Protein AF-A0AAV7QVW7-F1 (afdb_monomer_lite)

Organism: Pleurodeles waltl (NCBI:txid8319)

InterPro domains:
  IPR037662 Cilia- and flagella-associated protein 68/107 [PTHR31180] (2-137)
  IPR054709 Cilia- and flagella-associated protein 107 [PF22595] (1-112)

Radius of gyration: 45.92 Å; chains: 1; bounding box: 79×33×126 Å

Structure (mmCIF, N/CA/C/O backbone):
data_AF-A0AAV7QVW7-F1
#
_entry.id   AF-A0AAV7QVW7-F1
#
loop_
_atom_site.group_PDB
_atom_site.id
_atom_site.type_symbol
_atom_site.label_atom_id
_atom_site.label_alt_id
_atom_site.label_comp_id
_atom_site.label_asym_id
_atom_site.label_entity_id
_atom_site.label_seq_id
_atom_site.pdbx_PDB_ins_code
_atom_site.Cartn_x
_atom_site.Cartn_y
_atom_site.Cartn_z
_atom_site.occupancy
_atom_site.B_iso_or_equiv
_atom_site.auth_seq_id
_atom_site.auth_comp_id
_atom_site.auth_asym_id
_atom_site.auth_atom_id
_atom_site.pdbx_PDB_model_num
ATOM 1 N N . MET A 1 1 ? 23.436 -16.484 27.224 1.00 58.66 1 MET A N 1
ATOM 2 C CA . MET A 1 1 ? 22.083 -16.297 27.783 1.00 58.66 1 MET A CA 1
ATOM 3 C C . MET A 1 1 ? 21.293 -15.506 26.757 1.00 58.66 1 MET A C 1
ATOM 5 O O . MET A 1 1 ? 21.523 -14.310 26.638 1.00 58.66 1 MET A O 1
ATOM 9 N N . GLU A 1 2 ? 20.471 -16.164 25.943 1.00 80.69 2 GLU A N 1
ATOM 10 C CA . GLU A 1 2 ? 19.502 -15.445 25.105 1.00 80.69 2 GLU A CA 1
ATOM 11 C C . GLU A 1 2 ? 18.422 -14.844 26.016 1.00 80.69 2 GLU A C 1
ATOM 13 O O . GLU A 1 2 ? 17.919 -15.519 26.913 1.00 80.69 2 GLU A O 1
ATOM 18 N N . GLY A 1 3 ? 18.143 -13.548 25.854 1.00 86.19 3 GLY A N 1
ATOM 19 C CA . GLY A 1 3 ? 17.154 -12.821 26.654 1.00 86.19 3 GLY A CA 1
ATOM 20 C C . GLY A 1 3 ? 15.731 -12.971 26.114 1.00 86.19 3 GLY A C 1
ATOM 21 O O . GLY A 1 3 ? 15.531 -13.349 24.960 1.00 86.19 3 GLY A O 1
ATOM 22 N N . LEU A 1 4 ? 14.736 -12.632 26.942 1.00 85.75 4 LEU A N 1
ATOM 23 C CA . LEU A 1 4 ? 13.328 -12.663 26.545 1.00 85.75 4 LEU A CA 1
ATOM 24 C C . LEU A 1 4 ? 13.085 -11.709 25.355 1.00 85.75 4 LEU A C 1
ATOM 26 O O . LEU A 1 4 ? 13.450 -10.529 25.427 1.00 85.75 4 LEU A O 1
ATOM 30 N N . PRO A 1 5 ? 12.470 -12.177 24.258 1.00 84.31 5 PRO A N 1
ATOM 31 C CA . PRO A 1 5 ? 12.291 -11.353 23.077 1.00 84.31 5 PRO A CA 1
ATOM 32 C C . PRO A 1 5 ? 11.249 -10.252 23.320 1.00 84.31 5 PRO A C 1
ATOM 34 O O . PRO A 1 5 ? 10.139 -10.503 23.783 1.00 84.31 5 PRO A O 1
ATOM 37 N N . ARG A 1 6 ? 11.606 -9.016 22.944 1.00 83.12 6 ARG A N 1
ATOM 38 C CA . ARG A 1 6 ? 10.822 -7.790 23.201 1.00 83.12 6 ARG A CA 1
ATOM 39 C C . ARG A 1 6 ? 9.376 -7.834 22.713 1.00 83.12 6 ARG A C 1
ATOM 41 O O . ARG A 1 6 ? 8.537 -7.170 23.307 1.00 83.12 6 ARG A O 1
ATOM 48 N N . HIS A 1 7 ? 9.083 -8.579 21.647 1.00 79.12 7 HIS A N 1
ATOM 49 C CA . HIS A 1 7 ? 7.719 -8.647 21.128 1.00 79.12 7 HIS A CA 1
ATOM 50 C C . HIS A 1 7 ? 6.769 -9.260 22.166 1.00 79.12 7 HIS A C 1
ATOM 52 O O . HIS A 1 7 ? 5.712 -8.696 22.388 1.00 79.12 7 HIS A O 1
ATOM 58 N N . LEU A 1 8 ? 7.198 -10.282 22.917 1.00 80.62 8 LEU A N 1
ATOM 59 C CA . LEU A 1 8 ? 6.383 -10.901 23.972 1.00 80.62 8 LEU A CA 1
ATOM 60 C C . LEU A 1 8 ? 6.062 -9.960 25.143 1.00 80.62 8 LEU A C 1
ATOM 62 O O . LEU A 1 8 ? 5.131 -10.224 25.891 1.00 80.62 8 LEU A O 1
ATOM 66 N N . LEU A 1 9 ? 6.836 -8.884 25.318 1.00 82.56 9 LEU A N 1
ATOM 67 C CA . LEU A 1 9 ? 6.626 -7.896 26.380 1.00 82.56 9 LEU A CA 1
ATOM 68 C C . LEU A 1 9 ? 5.665 -6.773 25.980 1.00 82.56 9 LEU A C 1
ATOM 70 O O . LEU A 1 9 ? 5.136 -6.096 26.853 1.00 82.56 9 LEU A O 1
ATOM 74 N N . LEU A 1 10 ? 5.508 -6.524 24.679 1.00 79.44 10 LEU A N 1
ATOM 75 C CA . LEU A 1 10 ? 4.837 -5.331 24.152 1.00 79.44 10 LEU A CA 1
ATOM 76 C C . LEU A 1 10 ? 3.608 -5.661 23.298 1.00 79.44 10 LEU A C 1
ATOM 78 O O . LEU A 1 10 ? 2.927 -4.745 22.843 1.00 79.44 10 LEU A O 1
ATOM 82 N N . THR A 1 11 ? 3.346 -6.939 23.018 1.00 72.62 11 THR A N 1
ATOM 83 C CA . THR A 1 11 ? 2.210 -7.357 22.195 1.00 72.62 11 THR A CA 1
ATOM 84 C C . THR A 1 11 ? 1.114 -7.980 23.044 1.00 72.62 11 THR A C 1
ATOM 86 O O . THR A 1 11 ? 1.290 -9.075 23.576 1.00 72.62 11 THR A O 1
ATOM 89 N N . ASP A 1 12 ? -0.048 -7.334 23.069 1.00 67.81 12 ASP A N 1
ATOM 90 C CA . ASP A 1 12 ? -1.266 -7.913 23.623 1.00 67.81 12 ASP A CA 1
ATOM 91 C C . ASP A 1 12 ? -1.969 -8.778 22.553 1.00 67.81 12 ASP A C 1
ATOM 93 O O . ASP A 1 12 ? -2.437 -8.292 21.511 1.00 67.81 12 ASP A O 1
ATOM 97 N N . GLY A 1 13 ? -2.035 -10.092 22.795 1.00 65.56 13 GLY A N 1
ATOM 98 C CA . GLY A 1 13 ? -2.774 -11.065 21.977 1.00 65.56 13 GLY A CA 1
ATOM 99 C C . GLY A 1 13 ? -1.975 -11.762 20.864 1.00 65.56 13 GLY A C 1
ATOM 100 O O . GLY A 1 13 ? -0.753 -11.680 20.791 1.00 65.56 13 GLY A O 1
ATOM 101 N N . GLU A 1 14 ? -2.685 -12.501 20.001 1.00 64.19 14 GLU A N 1
ATOM 102 C CA . GLU A 1 14 ? -2.079 -13.349 18.963 1.00 64.19 14 GLU A CA 1
ATOM 103 C C . GLU A 1 14 ? -1.175 -12.559 18.002 1.00 64.19 14 GLU A C 1
ATOM 105 O O . GLU A 1 14 ? -1.583 -11.522 17.468 1.00 64.19 14 GLU A O 1
ATOM 110 N N . LEU A 1 15 ? -0.001 -13.130 17.692 1.00 59.53 15 LEU A N 1
ATOM 111 C CA . LEU A 1 15 ? 0.982 -12.676 16.689 1.00 59.53 15 LEU A CA 1
ATOM 112 C C . LEU A 1 15 ? 0.458 -12.784 15.238 1.00 59.53 15 LEU A C 1
ATOM 114 O O . LEU A 1 15 ? 1.215 -12.841 14.271 1.00 59.53 15 LEU A O 1
ATOM 118 N N . ASN A 1 16 ? -0.854 -12.891 15.060 1.00 57.03 16 ASN A N 1
ATOM 119 C CA . ASN A 1 16 ? -1.462 -13.158 13.772 1.00 57.03 16 ASN A CA 1
ATOM 120 C C . ASN A 1 16 ? -1.571 -11.854 12.990 1.00 57.03 16 ASN A C 1
ATOM 122 O O . ASN A 1 16 ? -2.561 -11.144 13.139 1.00 57.03 16 ASN A O 1
ATOM 126 N N . SER A 1 17 ? -0.499 -11.553 12.240 1.00 61.94 17 SER A N 1
ATOM 127 C CA . SER A 1 17 ? -0.364 -11.000 10.868 1.00 61.94 17 SER A CA 1
ATOM 128 C C . SER A 1 17 ? -1.484 -10.141 10.252 1.00 61.94 17 SER A C 1
ATOM 130 O O . SER A 1 17 ? -1.584 -10.038 9.028 1.00 61.94 17 SER A O 1
ATOM 132 N N . LYS A 1 18 ? -2.371 -9.575 11.056 1.00 72.81 18 LYS A N 1
ATOM 133 C CA . LYS A 1 18 ? -3.508 -8.773 10.630 1.00 72.81 18 LYS A CA 1
ATOM 134 C C . LYS A 1 18 ? -3.116 -7.318 10.768 1.00 72.81 18 LYS A C 1
ATOM 136 O O . LYS A 1 18 ? -2.491 -6.921 11.751 1.00 72.81 18 LYS A O 1
ATOM 141 N N . ASN A 1 19 ? -3.476 -6.537 9.764 1.00 78.19 19 ASN A N 1
ATOM 142 C CA 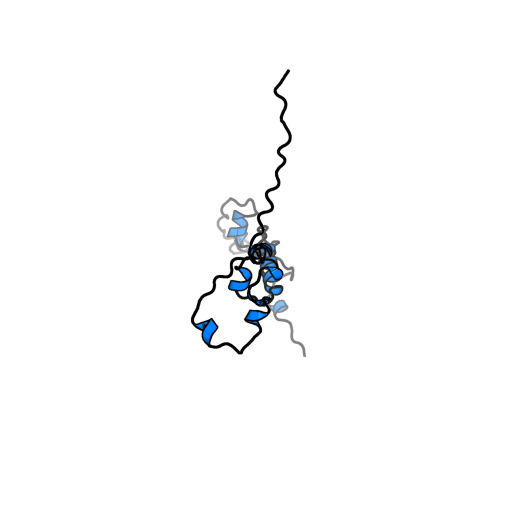. ASN A 1 19 ? -3.186 -5.117 9.774 1.00 78.19 19 ASN A CA 1
ATOM 143 C C . ASN A 1 19 ? -4.196 -4.417 10.683 1.00 78.19 19 ASN A C 1
ATOM 145 O O . ASN A 1 19 ? -5.359 -4.824 10.765 1.00 78.19 19 ASN A O 1
ATOM 149 N N . LEU A 1 20 ? -3.733 -3.373 11.365 1.00 81.56 20 LEU A N 1
ATOM 150 C CA . LEU A 1 20 ? -4.617 -2.463 12.076 1.00 81.56 20 LEU A CA 1
ATOM 151 C C . LEU A 1 20 ? -5.384 -1.639 11.043 1.00 81.56 20 LEU A C 1
ATOM 153 O O . LEU A 1 20 ? -4.783 -1.080 10.125 1.00 81.56 20 LEU A O 1
ATOM 157 N N . VAL A 1 21 ? -6.701 -1.590 11.192 1.00 80.62 21 VAL A N 1
ATOM 158 C CA . VAL A 1 21 ? -7.587 -0.807 10.328 1.00 80.62 21 VAL A CA 1
ATOM 159 C C . VAL A 1 21 ? -7.817 0.549 10.972 1.00 80.62 21 VAL A C 1
ATOM 161 O O . VAL A 1 21 ? -8.100 0.638 12.167 1.00 80.62 21 VAL A O 1
ATOM 164 N N . SER A 1 22 ? -7.680 1.615 10.186 1.00 81.94 22 SER A N 1
ATOM 165 C CA . SER A 1 22 ? -8.028 2.954 10.651 1.00 81.94 22 SER A CA 1
ATOM 166 C C . SER A 1 22 ? -9.551 3.102 10.753 1.00 81.94 22 SER A C 1
ATOM 168 O O . SER A 1 22 ? -10.292 2.487 9.990 1.00 81.94 22 SER A O 1
ATOM 170 N N . GLN A 1 23 ? -10.048 3.957 11.652 1.00 79.81 23 GLN A N 1
ATOM 171 C CA . GLN A 1 23 ? -11.494 4.233 11.734 1.00 79.81 23 GLN A CA 1
ATOM 172 C C . GLN A 1 23 ? -12.060 4.787 10.417 1.00 79.81 23 GLN A C 1
ATOM 174 O O . GLN A 1 23 ? -13.215 4.537 10.081 1.00 79.81 23 GLN A O 1
ATOM 179 N N . TYR A 1 24 ? -11.234 5.510 9.656 1.00 81.81 24 TYR A N 1
ATOM 180 C CA . TYR A 1 24 ? -11.583 5.971 8.318 1.00 81.81 24 TYR A CA 1
ATOM 181 C C . TYR A 1 24 ? -11.840 4.784 7.380 1.00 81.81 24 TYR A C 1
ATOM 183 O O . TYR A 1 24 ? -12.910 4.679 6.787 1.00 81.81 24 TYR A O 1
ATOM 191 N N . ASP A 1 25 ? -10.890 3.854 7.294 1.00 81.25 25 ASP A N 1
ATOM 192 C CA . ASP A 1 25 ? -11.019 2.671 6.443 1.00 81.25 25 ASP A CA 1
ATOM 193 C C . ASP A 1 25 ? -12.209 1.789 6.858 1.00 81.25 25 ASP A C 1
ATOM 195 O O . ASP A 1 25 ? -12.924 1.286 5.993 1.00 81.25 25 ASP A O 1
ATOM 199 N N . ASP A 1 26 ? -12.464 1.645 8.164 1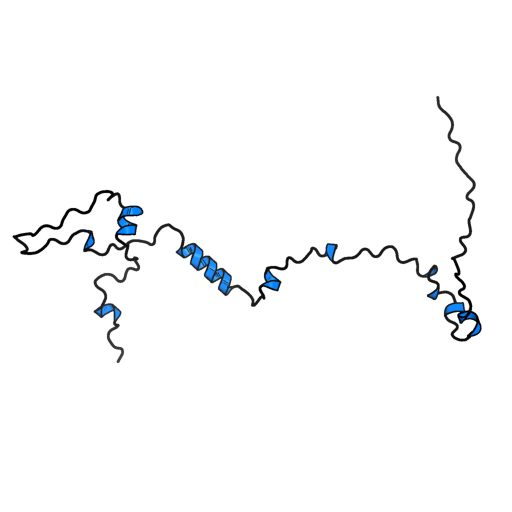.00 80.06 26 ASP A N 1
ATOM 200 C CA . ASP A 1 26 ? -13.621 0.914 8.704 1.00 80.06 26 ASP A CA 1
ATOM 201 C C . ASP A 1 26 ? -14.951 1.497 8.192 1.00 80.06 26 ASP A C 1
ATOM 203 O O . ASP A 1 26 ? -15.804 0.763 7.685 1.00 80.06 26 ASP A O 1
ATOM 207 N N . HIS A 1 27 ? -15.094 2.825 8.269 1.00 79.31 27 HIS A N 1
ATOM 208 C CA . HIS A 1 27 ? -16.313 3.544 7.894 1.00 79.31 27 HIS A CA 1
ATOM 209 C C . HIS A 1 27 ? -16.551 3.583 6.379 1.00 79.31 27 HIS A C 1
ATOM 211 O O . HIS A 1 27 ? -17.690 3.475 5.928 1.00 79.31 27 HIS A O 1
ATOM 217 N N . PHE A 1 28 ? -15.489 3.744 5.583 1.00 77.62 28 PHE A N 1
ATOM 218 C CA . PHE A 1 28 ? -15.622 3.957 4.140 1.00 77.62 28 PHE A CA 1
ATOM 219 C C . PHE A 1 28 ? -15.535 2.679 3.301 1.00 77.62 28 PHE A C 1
ATOM 221 O O . PHE A 1 28 ? -16.079 2.655 2.198 1.00 77.62 28 PHE A O 1
ATOM 228 N N . LEU A 1 29 ? -14.838 1.632 3.759 1.00 75.31 29 LEU A N 1
ATOM 229 C CA . LEU A 1 29 ? -14.455 0.531 2.869 1.00 75.31 29 LEU A CA 1
ATOM 230 C C . LEU A 1 29 ? -15.268 -0.751 3.024 1.00 75.31 29 LEU A C 1
ATOM 232 O O . LEU A 1 29 ? -15.341 -1.510 2.054 1.00 75.31 29 LEU A O 1
ATOM 236 N N . ARG A 1 30 ? -15.752 -1.093 4.228 1.00 67.38 30 ARG A N 1
ATOM 237 C CA . ARG A 1 30 ? -16.077 -2.508 4.517 1.00 67.38 30 ARG A CA 1
ATOM 238 C C . ARG A 1 30 ? -17.265 -2.767 5.417 1.00 67.38 30 ARG A C 1
ATOM 240 O O . ARG A 1 30 ? -17.938 -3.776 5.216 1.00 67.38 30 ARG A O 1
ATOM 247 N N . HIS A 1 31 ? -17.545 -1.895 6.373 1.00 63.47 31 HIS A N 1
ATOM 248 C CA . HIS A 1 31 ? -18.559 -2.180 7.379 1.00 63.47 31 HIS A CA 1
ATOM 249 C C . HIS A 1 31 ? -19.679 -1.181 7.223 1.00 63.47 31 HIS A C 1
ATOM 251 O O . HIS A 1 31 ? -19.433 0.018 7.215 1.00 63.47 31 HIS A O 1
ATOM 257 N N . GLY A 1 32 ? -20.913 -1.668 7.094 1.00 62.66 32 GLY A N 1
ATOM 258 C CA . GLY A 1 32 ? -22.134 -0.866 6.940 1.00 62.66 32 GLY A CA 1
ATOM 259 C C . GLY A 1 32 ? -22.471 0.042 8.132 1.00 62.66 32 GLY A C 1
ATOM 260 O O . GLY A 1 32 ? -23.634 0.361 8.358 1.00 62.66 32 GLY A O 1
ATOM 261 N N . ASN A 1 33 ? -21.471 0.471 8.895 1.00 68.19 33 ASN A N 1
ATOM 262 C CA . ASN A 1 33 ? -21.547 1.466 9.945 1.00 68.19 33 ASN A CA 1
ATOM 263 C C . ASN A 1 33 ? -21.520 2.864 9.320 1.00 68.19 33 ASN A C 1
ATOM 265 O O . ASN A 1 33 ? -20.635 3.666 9.598 1.00 68.19 33 ASN A O 1
ATOM 269 N N . CYS A 1 34 ? -22.500 3.159 8.464 1.00 68.44 34 CYS A N 1
ATOM 270 C CA . CYS A 1 34 ? -22.715 4.510 7.941 1.00 68.44 34 CYS A CA 1
ATOM 271 C C . CYS A 1 34 ? -23.283 5.458 9.014 1.00 68.44 34 CYS A C 1
ATOM 273 O O . CYS A 1 34 ? -23.405 6.658 8.779 1.00 68.44 34 CYS A O 1
ATOM 275 N N . ALA A 1 35 ? -23.654 4.926 10.182 1.00 76.00 35 ALA A N 1
ATOM 276 C CA . ALA A 1 35 ? -24.092 5.709 11.323 1.00 76.00 35 ALA A CA 1
ATOM 277 C C . ALA A 1 35 ? -22.891 6.234 12.118 1.00 76.00 35 ALA A C 1
ATOM 279 O O . ALA A 1 35 ? -21.881 5.548 12.279 1.00 76.00 35 ALA A O 1
ATOM 280 N N . LEU A 1 36 ? -23.034 7.450 12.643 1.00 75.56 36 LEU A N 1
ATOM 281 C CA . LEU A 1 36 ? -22.083 8.021 13.591 1.00 75.56 36 LEU A CA 1
ATOM 282 C C . LEU A 1 36 ? -21.971 7.109 14.825 1.00 75.56 36 LEU A C 1
ATOM 284 O O . LEU A 1 36 ? -22.993 6.562 15.259 1.00 75.56 36 LEU A O 1
ATOM 288 N N . PRO A 1 37 ? -20.768 6.945 15.408 1.00 76.25 37 PRO A N 1
ATOM 289 C CA . PRO A 1 37 ? -20.642 6.234 16.669 1.00 76.25 37 PRO A CA 1
ATOM 290 C C . PRO A 1 37 ? -21.511 6.932 17.730 1.00 76.25 37 PRO A C 1
ATOM 292 O O . PRO A 1 37 ? -21.566 8.167 17.766 1.00 76.25 37 PRO A O 1
ATOM 295 N N . PRO A 1 38 ? -22.235 6.170 18.567 1.00 78.75 38 PRO A N 1
ATOM 296 C CA . PRO A 1 38 ? -23.001 6.757 19.656 1.00 78.75 38 PRO A CA 1
ATOM 297 C C . PRO A 1 38 ? -22.056 7.456 20.636 1.00 78.75 38 PRO A C 1
ATOM 299 O O . PRO A 1 38 ? -20.927 7.017 20.830 1.00 78.75 38 PRO A O 1
ATOM 302 N N . LEU A 1 39 ? -22.532 8.525 21.278 1.00 82.69 39 LEU A N 1
ATOM 303 C CA . LEU A 1 39 ? -21.766 9.202 22.323 1.00 82.69 39 LEU A CA 1
ATOM 304 C C . LEU A 1 39 ? -21.492 8.246 23.488 1.00 82.69 39 LEU A C 1
ATOM 306 O O . LEU A 1 39 ? -22.407 7.567 23.969 1.00 82.69 39 LEU A O 1
ATOM 310 N N . ARG A 1 40 ? -20.254 8.263 23.987 1.00 87.19 40 ARG A N 1
ATOM 311 C CA . ARG A 1 40 ? -19.872 7.573 25.217 1.00 87.19 40 ARG A CA 1
ATOM 312 C C . ARG A 1 40 ? -20.813 7.920 26.363 1.00 87.19 40 ARG A C 1
ATOM 314 O O . ARG A 1 40 ? -21.164 9.082 26.572 1.00 87.19 40 ARG A O 1
ATOM 321 N N . HIS A 1 41 ? -21.169 6.914 27.154 1.00 88.81 41 HIS A N 1
ATOM 322 C CA . HIS A 1 41 ? -21.926 7.114 28.381 1.00 88.81 41 HIS A CA 1
ATOM 323 C C . HIS A 1 41 ? -21.158 6.597 29.595 1.00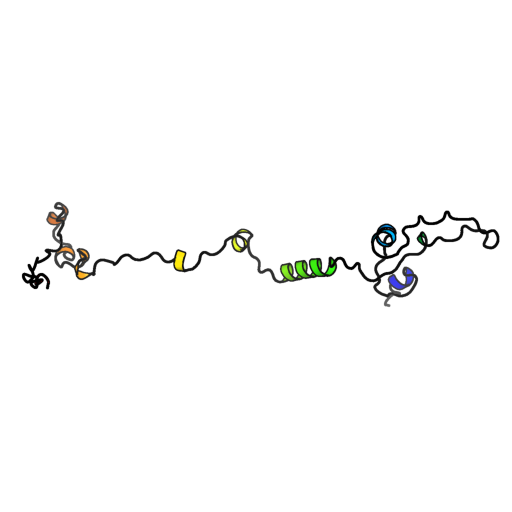 88.81 41 HIS A C 1
ATOM 325 O O . HIS A 1 41 ? -20.362 5.656 29.514 1.00 88.81 41 HIS A O 1
ATOM 331 N N . TRP A 1 42 ? -21.392 7.255 30.727 1.00 90.62 42 TRP A N 1
ATOM 332 C CA . TRP A 1 42 ? -20.874 6.824 32.015 1.00 90.62 42 TRP A CA 1
ATOM 333 C C . TRP A 1 42 ? -21.732 5.676 32.535 1.00 90.62 42 TRP A C 1
ATOM 335 O O . TRP A 1 42 ? -22.950 5.824 32.682 1.00 90.62 42 TRP A O 1
ATOM 345 N N . ASP A 1 43 ? -21.109 4.544 32.828 1.00 91.56 43 ASP A N 1
ATOM 346 C CA . ASP A 1 43 ? -21.771 3.431 33.485 1.00 91.56 43 ASP A CA 1
ATOM 347 C C . ASP A 1 43 ? -21.523 3.478 34.991 1.00 91.56 43 ASP A C 1
ATOM 349 O O . ASP A 1 43 ? -20.397 3.527 35.486 1.00 91.56 43 ASP A O 1
ATOM 353 N N . ARG A 1 44 ? -22.628 3.486 35.736 1.00 93.31 44 ARG A N 1
ATOM 354 C CA . ARG A 1 44 ? -22.619 3.562 37.197 1.00 93.31 44 ARG A CA 1
ATOM 355 C C . ARG A 1 44 ? -22.144 2.260 37.831 1.00 93.31 44 ARG A C 1
ATOM 357 O O . ARG A 1 44 ? -21.609 2.315 38.933 1.00 93.31 44 ARG A O 1
ATOM 364 N N . GLN A 1 45 ? -22.344 1.122 37.165 1.00 93.19 45 GLN A N 1
ATOM 365 C CA . GLN A 1 45 ? -21.962 -0.183 37.698 1.00 93.19 45 GLN A CA 1
ATOM 366 C C . GLN A 1 45 ? -20.455 -0.413 37.574 1.00 93.19 45 GLN A C 1
ATOM 368 O O . GLN A 1 45 ? -19.819 -0.821 38.542 1.00 93.19 45 GLN A O 1
ATOM 373 N N . THR A 1 46 ? -19.877 -0.110 36.410 1.00 90.06 46 THR A N 1
ATOM 374 C CA . THR A 1 46 ? -18.421 -0.168 36.193 1.00 90.06 46 THR A CA 1
ATOM 375 C C . THR A 1 46 ? -17.675 1.063 36.711 1.00 90.06 46 THR A C 1
ATOM 377 O O . THR A 1 46 ? -16.449 1.035 36.775 1.00 90.06 46 THR A O 1
ATOM 380 N N . GLN A 1 47 ? -18.400 2.119 37.110 1.00 93.19 47 GLN A N 1
ATOM 381 C CA . GLN A 1 47 ? -17.850 3.411 37.543 1.00 93.19 47 GLN A CA 1
ATOM 382 C C . GLN A 1 47 ? -16.837 3.961 36.534 1.00 93.19 47 GLN A C 1
ATOM 384 O O . GLN A 1 47 ? -15.750 4.417 36.890 1.00 93.19 47 GLN A O 1
ATOM 389 N N . GLY A 1 48 ? -17.197 3.890 35.257 1.00 91.75 48 GLY A N 1
ATOM 390 C CA . GLY A 1 48 ? -16.304 4.238 34.171 1.00 91.75 48 GLY A CA 1
ATOM 391 C C . GLY A 1 48 ? -17.054 4.610 32.907 1.00 91.75 48 GLY A C 1
ATOM 392 O O . GLY A 1 48 ? -18.250 4.364 32.748 1.00 91.75 48 GLY A O 1
ATOM 393 N N . TRP A 1 49 ? -16.326 5.211 31.977 1.00 89.62 49 TRP A N 1
ATOM 394 C CA . TRP A 1 49 ? -16.825 5.393 30.628 1.00 89.62 49 TRP A CA 1
ATOM 395 C C . TRP A 1 49 ? -16.769 4.061 29.881 1.00 89.62 49 TRP A C 1
ATOM 397 O O . TRP A 1 49 ? -15.681 3.497 29.729 1.00 89.62 49 TRP A O 1
ATOM 407 N N . ILE A 1 50 ? -17.904 3.576 29.371 1.00 87.75 50 ILE A N 1
ATOM 408 C CA . ILE A 1 50 ? -17.919 2.322 28.603 1.00 87.75 50 ILE A CA 1
ATOM 409 C C . ILE A 1 50 ? -17.062 2.482 27.349 1.00 87.75 50 ILE A C 1
ATOM 411 O O . ILE A 1 50 ? -17.192 3.504 26.672 1.00 87.75 50 ILE A O 1
ATOM 415 N N . PRO A 1 51 ? -16.164 1.527 27.059 1.00 84.44 51 PRO A N 1
ATOM 416 C CA . PRO A 1 51 ? -15.360 1.580 25.855 1.00 84.44 51 PRO A CA 1
ATOM 417 C C . PRO A 1 51 ? -16.245 1.464 24.614 1.00 84.44 51 PRO A C 1
ATOM 419 O O . PRO A 1 51 ? -17.128 0.608 24.523 1.00 84.44 51 PRO A O 1
ATOM 422 N N . GLU A 1 52 ? -16.011 2.349 23.660 1.00 82.69 52 GLU A N 1
ATOM 423 C CA . GLU A 1 52 ? -16.696 2.354 22.377 1.00 82.69 52 GLU A CA 1
ATOM 424 C C . GLU A 1 52 ? -16.067 1.338 21.414 1.00 82.69 52 GLU A C 1
ATOM 426 O O . GLU A 1 52 ? -14.957 0.846 21.613 1.00 82.69 52 GLU A O 1
ATOM 431 N N . ARG A 1 53 ? -16.747 1.061 20.295 1.00 78.69 53 ARG A N 1
ATOM 432 C CA . ARG A 1 53 ? -16.158 0.282 19.189 1.00 78.69 53 ARG A CA 1
ATOM 433 C C . ARG A 1 53 ? -14.825 0.888 18.720 1.00 78.69 53 ARG A C 1
ATOM 435 O O . ARG A 1 53 ? -13.921 0.146 18.355 1.00 78.69 53 ARG A O 1
ATOM 442 N N . SER A 1 54 ? -14.724 2.218 18.745 1.00 77.88 54 SER A N 1
ATOM 443 C CA . SER A 1 54 ? -13.543 3.021 18.401 1.00 77.88 54 SER A CA 1
ATOM 444 C C . SER A 1 54 ? -12.342 2.779 19.321 1.00 77.88 54 SER A C 1
ATOM 446 O O . SER A 1 54 ? -11.212 2.982 18.875 1.00 77.88 54 SER A O 1
ATOM 448 N N . ASP A 1 55 ? -12.572 2.330 20.560 1.00 84.44 55 ASP A N 1
ATOM 449 C CA . ASP A 1 55 ? -11.524 2.066 21.553 1.00 84.44 55 ASP A CA 1
ATOM 450 C C . ASP A 1 55 ? -10.808 0.728 21.307 1.00 84.44 55 ASP A C 1
ATOM 452 O O . ASP A 1 55 ? -9.713 0.501 21.826 1.00 84.44 55 ASP A O 1
ATOM 456 N N . TYR A 1 56 ? -11.391 -0.163 20.497 1.00 81.19 56 TYR A N 1
ATOM 457 C CA . TYR A 1 56 ? -10.797 -1.457 20.184 1.00 81.19 56 TYR A CA 1
ATOM 458 C C . TYR A 1 56 ? -10.100 -1.430 18.820 1.00 81.19 56 TYR A C 1
ATOM 460 O O . TYR A 1 56 ? -10.732 -1.120 17.807 1.00 81.19 56 TYR A O 1
ATOM 468 N N . PRO A 1 57 ? -8.811 -1.808 18.742 1.00 79.81 57 PRO A N 1
ATOM 469 C CA . PRO A 1 57 ? -8.121 -1.890 17.465 1.00 79.81 57 PRO A CA 1
ATOM 470 C C . PRO A 1 57 ? -8.747 -2.980 16.589 1.00 79.81 57 PRO A C 1
ATOM 472 O O . PRO A 1 57 ? -8.731 -4.165 16.930 1.00 79.81 57 PRO A O 1
ATOM 475 N N . ILE A 1 58 ? -9.262 -2.581 15.429 1.00 79.38 58 ILE A N 1
ATOM 476 C CA . ILE A 1 58 ? -9.828 -3.500 14.442 1.00 79.38 58 ILE A CA 1
ATOM 477 C C . ILE A 1 58 ? -8.680 -4.170 13.680 1.00 79.38 58 ILE A C 1
ATOM 479 O O . ILE A 1 58 ? -7.787 -3.505 13.151 1.00 79.38 58 ILE A O 1
ATOM 483 N N . ARG A 1 59 ? -8.696 -5.507 13.638 1.00 81.38 59 ARG A N 1
ATOM 484 C CA . ARG A 1 59 ? -7.686 -6.334 12.964 1.00 81.38 59 ARG A CA 1
ATOM 485 C C . ARG A 1 59 ? -8.306 -7.029 11.759 1.00 81.38 59 ARG A C 1
ATOM 487 O O . ARG A 1 59 ? -9.091 -7.961 11.929 1.00 81.38 59 ARG A O 1
ATOM 494 N N . GLU A 1 60 ? -7.896 -6.649 10.554 1.00 77.56 60 GLU A N 1
ATOM 495 C CA . GLU A 1 60 ? -8.444 -7.215 9.315 1.00 77.56 60 GLU A CA 1
ATOM 496 C C . GLU A 1 60 ? -7.381 -7.712 8.341 1.00 77.56 60 GLU A C 1
ATOM 498 O O . GLU A 1 60 ? -6.204 -7.335 8.427 1.00 77.56 60 GLU A O 1
ATOM 503 N N . PRO A 1 61 ? -7.786 -8.580 7.391 1.00 78.06 61 PRO A N 1
ATOM 504 C CA . PRO A 1 61 ? -6.958 -8.859 6.232 1.00 78.06 61 PRO A CA 1
ATOM 505 C C . PRO A 1 61 ? -6.668 -7.567 5.449 1.00 78.06 61 PRO A C 1
ATOM 507 O O . PRO A 1 61 ? -7.487 -6.645 5.446 1.00 78.06 61 PRO A O 1
ATOM 510 N N . PRO A 1 62 ? -5.521 -7.502 4.751 1.00 70.19 62 PRO A N 1
ATOM 511 C CA . PRO A 1 62 ? -5.134 -6.339 3.965 1.00 70.19 62 PRO A CA 1
ATOM 512 C C . PRO A 1 62 ? -6.235 -5.890 3.001 1.00 70.19 62 PRO A C 1
ATOM 514 O O . PRO A 1 62 ? -7.001 -6.689 2.450 1.00 70.19 62 PRO A O 1
ATOM 517 N N . THR A 1 63 ? -6.286 -4.580 2.790 1.00 72.69 63 THR A N 1
ATOM 518 C CA . THR A 1 63 ? -7.275 -3.932 1.941 1.00 72.69 63 THR A CA 1
ATOM 519 C C . THR A 1 63 ? -7.217 -4.470 0.508 1.00 72.69 63 THR A C 1
ATOM 521 O O . THR A 1 63 ? -6.143 -4.698 -0.048 1.00 72.69 63 THR A O 1
ATOM 524 N N . ASN A 1 64 ? -8.382 -4.642 -0.121 1.00 68.94 64 ASN A N 1
ATOM 525 C CA . ASN A 1 64 ? -8.544 -5.249 -1.452 1.00 68.94 64 ASN A CA 1
ATOM 526 C C . ASN A 1 64 ? -8.141 -4.312 -2.613 1.00 68.94 64 ASN A C 1
ATOM 528 O O . ASN A 1 64 ? -8.615 -4.455 -3.731 1.00 68.94 64 ASN A O 1
ATOM 532 N N . PHE A 1 65 ? -7.283 -3.322 -2.364 1.00 79.50 65 PHE A N 1
ATOM 533 C CA . PHE A 1 65 ? -6.863 -2.354 -3.383 1.00 79.50 65 PHE A CA 1
ATOM 534 C C . PHE A 1 65 ? -5.658 -2.810 -4.204 1.00 79.50 65 PHE A C 1
ATOM 536 O O . PHE A 1 65 ? -5.138 -2.048 -5.008 1.00 79.50 65 PHE A O 1
ATOM 543 N N . GLY A 1 66 ? -5.155 -4.026 -3.976 1.00 85.25 66 GLY A N 1
ATOM 544 C CA . GLY A 1 66 ? -4.048 -4.574 -4.761 1.00 85.25 66 GLY A CA 1
ATOM 545 C C . GLY A 1 66 ? -2.707 -3.849 -4.582 1.00 85.25 66 GLY A C 1
ATOM 546 O O . GLY A 1 66 ? -1.736 -4.246 -5.218 1.00 85.25 66 GLY A O 1
ATOM 547 N N . LEU A 1 67 ? -2.592 -2.855 -3.688 1.00 87.69 67 LEU A N 1
ATOM 548 C CA . LEU A 1 67 ? -1.360 -2.079 -3.487 1.00 87.69 67 LEU A CA 1
ATOM 549 C C . LEU A 1 67 ? -0.149 -2.981 -3.220 1.00 87.69 67 LEU A C 1
ATOM 551 O O . LEU A 1 67 ? 0.907 -2.782 -3.807 1.00 87.69 67 LEU A O 1
ATOM 555 N N . LEU A 1 68 ? -0.316 -4.013 -2.389 1.00 87.62 68 LEU A N 1
ATOM 556 C CA . LEU A 1 68 ? 0.726 -5.008 -2.115 1.00 87.62 68 LEU A CA 1
ATOM 557 C C . LEU A 1 68 ? 1.165 -5.755 -3.385 1.00 87.62 68 LEU A C 1
ATOM 559 O O . LEU A 1 68 ? 2.344 -6.051 -3.581 1.00 87.62 68 LEU A O 1
ATOM 563 N N . GLN A 1 69 ? 0.220 -6.073 -4.266 1.00 91.25 69 GLN A N 1
ATOM 564 C CA . GLN A 1 69 ? 0.496 -6.768 -5.522 1.00 91.25 69 GLN A CA 1
ATOM 565 C C . GLN A 1 69 ? 1.240 -5.839 -6.487 1.00 91.25 69 GLN A C 1
ATOM 567 O O . GLN A 1 69 ? 2.218 -6.250 -7.111 1.00 91.25 69 GLN A O 1
ATOM 572 N N . GLU A 1 70 ? 0.843 -4.568 -6.557 1.00 93.25 70 GLU A N 1
ATOM 573 C CA . GLU A 1 70 ? 1.523 -3.567 -7.375 1.00 93.25 70 GLU A CA 1
ATOM 574 C C . GLU A 1 70 ? 2.934 -3.250 -6.876 1.00 93.25 70 GLU A C 1
ATOM 576 O O . GLU A 1 70 ? 3.873 -3.213 -7.672 1.00 93.25 70 GLU A O 1
ATOM 581 N N . THR A 1 71 ? 3.115 -3.030 -5.572 1.00 93.00 71 THR A N 1
ATOM 582 C CA . THR A 1 71 ? 4.431 -2.734 -4.988 1.00 93.00 71 THR A CA 1
ATOM 583 C C . THR A 1 71 ? 5.362 -3.927 -5.119 1.00 93.00 71 THR A C 1
ATOM 585 O O . THR A 1 71 ? 6.493 -3.759 -5.569 1.00 93.00 71 THR A O 1
ATOM 588 N N . SER A 1 72 ? 4.877 -5.142 -4.850 1.00 93.25 72 SER A N 1
ATOM 589 C CA . SER A 1 72 ? 5.668 -6.358 -5.056 1.00 93.25 72 SER A CA 1
ATOM 590 C C . SER A 1 72 ? 6.043 -6.560 -6.525 1.00 93.25 72 SER A C 1
ATOM 592 O O . SER A 1 72 ? 7.183 -6.920 -6.813 1.00 93.25 72 SER A O 1
ATOM 594 N N . LYS A 1 73 ? 5.144 -6.265 -7.473 1.00 94.56 73 LYS A N 1
ATOM 595 C CA . LYS A 1 73 ? 5.462 -6.273 -8.909 1.00 94.56 73 LYS A CA 1
ATOM 596 C C . LYS A 1 73 ? 6.545 -5.247 -9.251 1.00 94.56 73 LYS A C 1
ATOM 598 O O . LYS A 1 73 ? 7.500 -5.598 -9.938 1.00 94.56 73 LYS A O 1
ATOM 603 N N . LYS A 1 74 ? 6.433 -4.011 -8.749 1.00 94.19 74 LYS A N 1
ATOM 604 C CA . LYS A 1 74 ? 7.436 -2.948 -8.947 1.00 94.19 74 LYS A CA 1
ATOM 605 C C . LYS A 1 74 ? 8.798 -3.339 -8.372 1.00 94.19 74 LYS A C 1
ATOM 607 O O . LYS A 1 74 ? 9.813 -3.114 -9.019 1.00 94.19 74 LYS A O 1
ATOM 612 N N . TRP A 1 75 ? 8.840 -3.934 -7.183 1.00 94.12 75 TRP A N 1
ATOM 613 C CA . TRP A 1 75 ? 10.091 -4.388 -6.572 1.00 94.12 75 TRP A CA 1
ATOM 614 C C . TRP A 1 75 ? 10.710 -5.556 -7.326 1.00 94.12 75 TRP A C 1
ATOM 616 O O . TRP A 1 75 ? 11.908 -5.525 -7.580 1.00 94.12 75 TRP A O 1
ATOM 626 N N . ARG A 1 76 ? 9.905 -6.536 -7.757 1.00 93.12 76 ARG A N 1
ATOM 627 C CA . ARG A 1 76 ? 10.392 -7.624 -8.616 1.00 93.12 76 ARG A CA 1
ATOM 628 C C . ARG A 1 76 ? 10.989 -7.087 -9.917 1.00 93.12 76 ARG A C 1
ATOM 630 O O . ARG A 1 76 ? 12.076 -7.512 -10.277 1.00 93.12 76 ARG A O 1
ATOM 637 N N . ALA A 1 77 ? 10.330 -6.118 -10.557 1.00 88.69 77 ALA A N 1
ATOM 638 C CA . ALA A 1 77 ? 10.842 -5.477 -11.768 1.00 88.69 77 ALA A CA 1
ATOM 639 C C . ALA A 1 77 ? 12.174 -4.741 -11.532 1.00 88.69 77 ALA A C 1
ATOM 641 O O . ALA A 1 77 ? 13.080 -4.861 -12.345 1.00 88.69 77 ALA A O 1
ATOM 642 N N . LYS A 1 78 ? 12.321 -4.036 -10.400 1.00 85.19 78 LYS A N 1
ATOM 643 C CA . LYS A 1 78 ? 13.583 -3.374 -10.024 1.00 85.19 78 LYS A CA 1
ATOM 644 C C . LYS A 1 78 ? 14.715 -4.358 -9.718 1.00 85.19 78 LYS A C 1
ATOM 646 O O . LYS A 1 78 ? 15.863 -4.050 -9.989 1.00 85.19 78 LYS A O 1
ATOM 651 N N . MET A 1 79 ? 14.405 -5.514 -9.131 1.00 82.44 79 MET A N 1
ATOM 652 C CA . MET A 1 79 ? 15.408 -6.542 -8.816 1.00 82.44 79 MET A CA 1
ATOM 653 C C . MET A 1 79 ? 15.929 -7.254 -10.068 1.00 82.44 79 MET A C 1
ATOM 655 O O . MET A 1 79 ? 17.046 -7.755 -10.055 1.00 82.44 79 MET A O 1
ATOM 659 N N . SER A 1 80 ? 15.126 -7.311 -11.134 1.00 73.69 80 SER A N 1
ATOM 660 C CA . SER A 1 80 ? 15.510 -7.906 -12.417 1.00 73.69 80 SER A CA 1
ATOM 661 C C . SER A 1 80 ? 16.178 -6.930 -13.387 1.00 73.69 80 SER A C 1
ATOM 663 O O . SER A 1 80 ? 16.470 -7.324 -14.512 1.00 73.69 80 SER A O 1
ATOM 665 N N . ASP A 1 81 ? 16.336 -5.659 -13.011 1.00 73.44 81 ASP A N 1
ATOM 666 C CA . ASP A 1 81 ? 16.836 -4.641 -13.927 1.00 73.44 81 ASP A CA 1
ATOM 667 C C . ASP A 1 81 ? 18.366 -4.708 -13.999 1.00 73.44 81 ASP A C 1
ATOM 669 O O . ASP A 1 81 ? 19.075 -4.332 -13.062 1.00 73.44 81 ASP A O 1
ATOM 673 N N . ASP A 1 82 ? 18.878 -5.231 -15.114 1.00 73.50 82 ASP A N 1
ATOM 674 C CA . ASP A 1 82 ? 20.276 -5.049 -15.498 1.00 73.50 82 ASP A CA 1
ATOM 675 C C . ASP A 1 82 ? 20.581 -3.546 -15.509 1.00 73.50 82 ASP A C 1
ATOM 677 O O . ASP A 1 82 ? 19.751 -2.763 -15.961 1.00 73.50 82 ASP A O 1
ATOM 681 N N . LEU A 1 83 ? 21.764 -3.131 -15.042 1.00 75.12 83 LEU A N 1
ATOM 682 C CA . LEU A 1 83 ? 22.168 -1.720 -14.961 1.00 75.12 83 LEU A CA 1
ATOM 683 C C . LEU A 1 83 ? 22.170 -1.046 -16.348 1.00 75.12 83 LEU A C 1
ATOM 685 O O . LEU A 1 83 ? 23.203 -0.949 -17.013 1.00 75.12 83 LEU A O 1
ATOM 689 N N . LYS A 1 84 ? 21.010 -0.565 -16.787 1.00 80.75 84 LYS A N 1
ATOM 690 C CA . LYS A 1 84 ? 20.807 0.160 -18.036 1.00 80.75 84 LYS A CA 1
ATOM 691 C C . LYS A 1 84 ? 20.661 1.639 -17.730 1.00 80.75 84 LYS A C 1
ATOM 693 O O . LYS A 1 84 ? 20.117 2.054 -16.709 1.00 80.75 84 LYS A O 1
ATOM 698 N N . SER A 1 85 ? 21.215 2.467 -18.607 1.00 87.06 85 SER A N 1
ATOM 699 C CA . SER A 1 85 ? 20.990 3.905 -18.529 1.00 87.06 85 SER A CA 1
ATOM 700 C C . SER A 1 85 ? 19.586 4.232 -19.037 1.00 87.06 85 SER A C 1
ATOM 702 O O . SER A 1 85 ? 19.064 3.552 -19.919 1.00 87.06 85 SER A O 1
ATOM 704 N N . VAL A 1 86 ? 19.012 5.342 -18.566 1.00 86.06 86 VAL A N 1
ATOM 705 C CA . VAL A 1 86 ? 17.709 5.844 -19.047 1.00 86.06 86 VAL A CA 1
ATOM 706 C C . VAL A 1 86 ? 17.685 5.980 -20.577 1.00 86.06 86 VAL A C 1
ATOM 708 O O . VAL A 1 86 ? 16.659 5.751 -21.215 1.00 86.06 86 VAL A O 1
ATOM 711 N N . TYR A 1 87 ? 18.827 6.319 -21.186 1.00 86.12 87 TYR A N 1
ATOM 712 C CA . TYR A 1 87 ? 18.971 6.381 -22.640 1.00 86.12 87 TYR A CA 1
ATOM 713 C C . TYR A 1 87 ? 18.805 5.006 -23.302 1.00 86.12 87 TYR A C 1
ATOM 715 O O . TYR A 1 87 ? 18.089 4.899 -24.291 1.00 86.12 87 TYR A O 1
ATOM 723 N N . ALA A 1 88 ? 19.419 3.956 -22.750 1.00 85.75 88 ALA A N 1
ATOM 724 C CA . ALA A 1 88 ? 19.324 2.604 -23.296 1.00 85.75 88 ALA A CA 1
ATOM 725 C C . ALA A 1 88 ? 17.891 2.045 -23.240 1.00 85.75 88 ALA A C 1
ATOM 727 O O . ALA A 1 88 ? 17.474 1.383 -24.186 1.00 85.75 88 ALA A O 1
ATOM 728 N N . ASP A 1 89 ? 17.126 2.354 -22.187 1.00 84.94 89 ASP A N 1
ATOM 729 C CA . ASP A 1 89 ? 15.733 1.896 -22.057 1.00 84.94 89 ASP A CA 1
ATOM 730 C C . ASP A 1 89 ? 14.748 2.698 -22.915 1.00 84.94 89 ASP A C 1
ATOM 732 O O . ASP A 1 89 ? 13.762 2.161 -23.423 1.00 84.94 89 ASP A O 1
ATOM 736 N N . SER A 1 90 ? 14.993 4.001 -23.077 1.00 88.81 90 SER A N 1
ATOM 737 C CA . SER A 1 90 ? 14.116 4.882 -23.859 1.00 88.81 90 SER A CA 1
ATOM 738 C C . SER A 1 90 ? 14.383 4.816 -25.364 1.00 88.81 90 SER A C 1
ATOM 740 O O . SER A 1 90 ? 13.473 5.071 -26.162 1.00 88.81 90 SER A O 1
ATOM 742 N N . TYR A 1 91 ? 15.602 4.457 -25.775 1.00 88.62 91 TYR A N 1
ATOM 743 C CA . TYR A 1 91 ? 15.954 4.350 -27.182 1.00 88.62 91 TYR A CA 1
ATOM 744 C C . TYR A 1 91 ? 15.366 3.078 -27.796 1.00 88.62 91 TYR A C 1
ATOM 746 O O . TYR A 1 91 ? 15.847 1.962 -27.598 1.00 88.62 91 TYR A O 1
ATOM 754 N N . ARG A 1 92 ? 14.324 3.247 -28.612 1.00 87.88 92 ARG A N 1
ATOM 755 C CA . ARG A 1 92 ? 13.790 2.153 -29.427 1.00 87.88 92 ARG A CA 1
ATOM 756 C C . ARG A 1 92 ? 14.798 1.820 -30.519 1.00 87.88 92 ARG A C 1
ATOM 758 O O . ARG A 1 92 ? 15.013 2.638 -31.413 1.00 87.88 92 ARG A O 1
ATOM 765 N N . LEU A 1 93 ? 15.383 0.621 -30.475 1.00 85.62 93 LEU A N 1
ATOM 766 C CA . LEU A 1 93 ? 16.241 0.172 -31.566 1.00 85.62 93 LEU A CA 1
ATOM 767 C C . LEU A 1 93 ? 15.420 0.136 -32.864 1.00 85.62 93 LEU A C 1
ATOM 769 O O . LEU A 1 93 ? 14.378 -0.529 -32.905 1.00 85.62 93 LEU A O 1
ATOM 773 N N . PRO A 1 94 ? 15.859 0.836 -33.924 1.00 87.94 94 PRO A N 1
ATOM 774 C CA . PRO A 1 94 ? 15.196 0.742 -35.211 1.00 87.94 94 PRO A CA 1
ATOM 775 C C . PRO A 1 94 ? 15.314 -0.695 -35.746 1.00 87.94 94 PRO A C 1
ATOM 777 O O . PRO A 1 94 ? 16.267 -1.409 -35.413 1.00 87.94 94 PRO A O 1
ATOM 780 N N . PRO A 1 95 ? 14.368 -1.151 -36.586 1.00 90.44 95 PRO A N 1
ATOM 781 C CA . PRO A 1 95 ? 14.482 -2.462 -37.208 1.00 90.44 95 PRO A CA 1
ATOM 782 C C . PRO A 1 95 ? 15.775 -2.532 -38.025 1.00 90.44 95 PRO A C 1
ATOM 784 O O . PRO A 1 95 ? 16.199 -1.546 -38.628 1.00 90.44 95 PRO A O 1
ATOM 787 N N . ARG A 1 96 ? 16.389 -3.718 -38.091 1.00 84.19 96 ARG A N 1
ATOM 788 C CA . ARG A 1 96 ? 17.673 -3.913 -38.788 1.00 84.19 96 ARG A CA 1
ATOM 789 C C . ARG A 1 96 ? 17.631 -3.444 -40.248 1.00 84.19 96 ARG A C 1
ATOM 791 O O . ARG A 1 96 ? 18.641 -2.975 -40.755 1.00 84.19 96 ARG A O 1
ATOM 798 N N . SER A 1 97 ? 16.462 -3.504 -40.887 1.00 85.88 97 SER A N 1
ATOM 7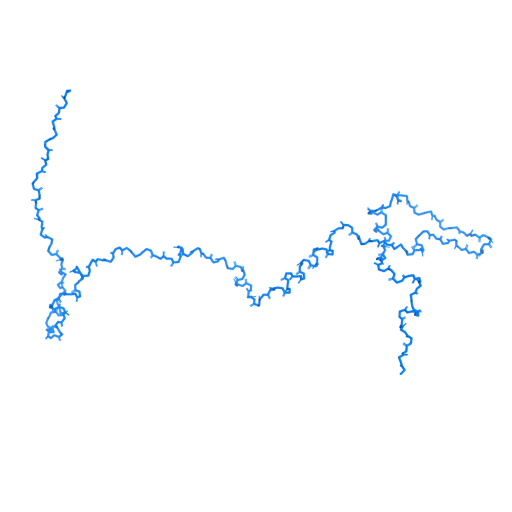99 C CA . SER A 1 97 ? 16.224 -2.992 -42.241 1.00 85.88 97 SER A CA 1
ATOM 800 C C . SER A 1 97 ? 16.437 -1.480 -42.381 1.00 85.88 97 SER A C 1
ATOM 802 O O . SER A 1 97 ? 16.921 -1.030 -43.413 1.00 85.88 97 SER A O 1
ATOM 804 N N . ALA A 1 98 ? 16.135 -0.688 -41.350 1.00 84.44 98 ALA A N 1
ATOM 805 C CA . ALA A 1 98 ? 16.399 0.752 -41.348 1.00 84.44 98 ALA A CA 1
ATOM 806 C C . ALA A 1 98 ? 17.896 1.072 -41.187 1.00 84.44 98 ALA A C 1
ATOM 808 O O . ALA A 1 98 ? 18.342 2.149 -41.567 1.00 84.44 98 ALA A O 1
ATOM 809 N N . MET A 1 99 ? 18.679 0.133 -40.647 1.00 82.31 99 MET A N 1
ATOM 810 C CA . MET A 1 99 ? 20.140 0.233 -40.562 1.00 82.31 99 MET A CA 1
ATOM 811 C C . MET A 1 99 ? 20.848 -0.305 -41.814 1.00 82.31 99 MET A C 1
ATOM 813 O O . MET A 1 99 ? 22.054 -0.113 -41.968 1.00 82.31 99 MET A O 1
ATOM 817 N N . THR A 1 100 ? 20.132 -0.988 -42.714 1.00 80.44 100 THR A N 1
ATOM 818 C CA . THR A 1 100 ? 20.680 -1.450 -43.992 1.00 80.44 100 THR A CA 1
ATOM 819 C C . THR A 1 100 ? 20.387 -0.434 -45.084 1.00 80.44 100 THR A C 1
ATOM 821 O O . THR A 1 100 ? 19.251 -0.298 -45.529 1.00 80.44 100 THR A O 1
ATOM 824 N N . PHE A 1 101 ? 21.420 0.253 -45.559 1.00 78.81 101 PHE A N 1
ATOM 825 C CA . PHE A 1 101 ? 21.298 1.108 -46.734 1.00 78.81 101 PHE A CA 1
ATOM 826 C C . PHE A 1 101 ? 21.343 0.253 -48.007 1.00 78.81 101 PHE A C 1
ATOM 828 O O . PHE A 1 101 ? 22.238 -0.594 -48.129 1.00 78.81 101 PHE A O 1
ATOM 835 N N . PRO A 1 102 ? 20.423 0.455 -48.970 1.00 75.75 102 PRO A N 1
ATOM 836 C CA . PRO A 1 102 ? 20.515 -0.215 -50.254 1.00 75.75 102 PRO A CA 1
ATOM 837 C C . PRO A 1 102 ? 21.812 0.220 -50.936 1.00 75.75 102 PRO A C 1
ATOM 839 O O . PRO A 1 102 ? 22.048 1.403 -51.184 1.00 75.75 102 PRO A O 1
ATOM 842 N N . ARG A 1 103 ? 22.672 -0.748 -51.254 1.00 70.06 103 ARG A N 1
ATOM 843 C CA . ARG A 1 103 ? 23.756 -0.512 -52.203 1.00 70.06 103 ARG A CA 1
ATOM 844 C C . ARG A 1 103 ? 23.121 -0.495 -53.585 1.00 70.06 103 ARG A C 1
ATOM 846 O O . ARG A 1 103 ? 22.842 -1.555 -54.138 1.00 70.06 103 ARG A O 1
ATOM 853 N N . PHE A 1 104 ? 22.851 0.696 -54.117 1.00 72.25 104 PHE A N 1
ATOM 854 C CA . PHE A 1 104 ? 22.515 0.828 -55.533 1.00 72.25 104 PHE A CA 1
ATOM 855 C C . PHE A 1 104 ? 23.634 0.177 -56.338 1.00 72.25 104 PHE A C 1
ATOM 857 O O . PHE A 1 104 ? 24.803 0.343 -55.979 1.00 72.25 104 PHE A O 1
ATOM 864 N N . ALA A 1 105 ? 23.246 -0.633 -57.329 1.00 64.12 105 ALA A N 1
ATOM 865 C CA . ALA A 1 105 ? 24.125 -1.509 -58.091 1.00 64.12 105 ALA A CA 1
ATOM 866 C C . ALA A 1 105 ? 25.484 -0.842 -58.314 1.00 64.12 105 ALA A C 1
ATOM 868 O O . ALA A 1 105 ? 25.598 0.145 -59.041 1.00 64.12 105 ALA A O 1
ATOM 869 N N . VAL A 1 106 ? 26.508 -1.353 -57.626 1.00 60.50 106 VAL A N 1
ATOM 870 C CA . VAL A 1 106 ? 27.885 -0.954 -57.897 1.00 60.50 106 VAL A CA 1
ATOM 871 C C . VAL A 1 106 ? 28.091 -1.284 -59.365 1.00 60.50 106 VAL A C 1
ATOM 873 O O . VAL A 1 106 ? 27.879 -2.437 -59.750 1.00 60.50 106 VAL A O 1
ATOM 876 N N . ALA A 1 107 ? 28.425 -0.278 -60.181 1.00 63.66 107 ALA A N 1
ATOM 877 C CA . ALA A 1 107 ? 28.731 -0.499 -61.588 1.00 63.66 107 ALA A CA 1
ATOM 878 C C . ALA A 1 107 ? 29.675 -1.711 -61.676 1.00 63.66 107 ALA A C 1
ATOM 880 O O . ALA A 1 107 ? 30.620 -1.782 -60.877 1.00 63.66 107 ALA A O 1
ATOM 881 N N . PRO A 1 108 ? 29.395 -2.708 -62.540 1.00 66.19 108 PRO A N 1
ATOM 882 C CA . PRO A 1 108 ? 30.203 -3.917 -62.607 1.00 66.19 108 PRO A CA 1
ATOM 883 C C . PRO A 1 108 ? 31.670 -3.514 -62.686 1.00 66.19 108 PRO A C 1
ATOM 885 O O . PRO A 1 108 ? 32.008 -2.571 -63.393 1.00 66.19 108 PRO A O 1
ATOM 888 N N . ARG A 1 109 ? 32.545 -4.199 -61.941 1.00 62.66 109 ARG A N 1
ATOM 889 C CA . ARG A 1 109 ? 33.960 -3.810 -61.797 1.00 62.66 109 ARG A CA 1
ATOM 890 C C . ARG A 1 109 ? 34.665 -3.608 -63.151 1.00 62.66 109 ARG A C 1
ATOM 892 O O . ARG A 1 109 ? 35.602 -2.830 -63.225 1.00 62.66 109 ARG A O 1
ATOM 899 N N . ILE A 1 110 ? 34.165 -4.256 -64.205 1.00 61.47 110 ILE A N 1
ATOM 900 C CA . ILE A 1 110 ? 34.569 -4.109 -65.613 1.00 61.47 110 ILE A CA 1
ATOM 901 C C . ILE A 1 110 ? 34.358 -2.684 -66.165 1.00 61.47 110 ILE A C 1
ATOM 903 O O . ILE A 1 110 ? 35.140 -2.231 -66.990 1.00 61.47 110 ILE A O 1
ATOM 907 N N . LEU A 1 111 ? 33.329 -1.967 -65.710 1.00 62.34 111 LEU A N 1
ATOM 908 C CA . LEU A 1 111 ? 33.074 -0.555 -66.029 1.00 62.34 111 LEU A CA 1
ATOM 909 C C . LEU A 1 111 ? 33.805 0.402 -65.076 1.00 62.34 111 LEU A C 1
ATOM 911 O O . LEU A 1 111 ? 33.695 1.618 -65.216 1.00 62.34 111 LEU A O 1
ATOM 915 N N . SER A 1 112 ? 34.526 -0.124 -64.080 1.00 65.00 112 SER A N 1
ATOM 916 C CA . SER A 1 112 ? 35.343 0.702 -63.199 1.00 65.00 112 SER A CA 1
ATOM 917 C C . SER A 1 112 ? 36.595 1.133 -63.939 1.00 65.00 112 SER A C 1
ATOM 919 O O . SER A 1 112 ? 37.415 0.289 -64.319 1.00 65.00 112 SER A O 1
ATOM 921 N N . SER A 1 113 ? 36.802 2.446 -64.025 1.00 63.59 113 SER A N 1
ATOM 922 C CA . SER A 1 113 ? 38.015 3.023 -64.601 1.00 63.59 113 SER A CA 1
ATOM 923 C C . SER A 1 113 ? 39.286 2.485 -63.932 1.00 63.59 113 SER A C 1
ATOM 925 O O . SER A 1 113 ? 40.322 2.353 -64.574 1.00 63.59 113 SER A O 1
ATOM 927 N N . THR A 1 114 ? 39.207 2.064 -62.667 1.00 60.66 114 THR A N 1
ATOM 928 C CA . THR A 1 114 ? 40.328 1.484 -61.907 1.00 60.66 114 THR A CA 1
ATOM 929 C C . THR A 1 114 ? 40.848 0.147 -62.445 1.00 60.66 114 THR A C 1
ATOM 931 O O . THR A 1 114 ? 41.942 -0.268 -62.072 1.00 60.66 114 THR A O 1
ATOM 934 N N . THR A 1 115 ? 40.095 -0.551 -63.300 1.00 61.12 115 THR A N 1
ATOM 935 C CA . THR A 1 115 ? 40.544 -1.817 -63.905 1.00 61.12 115 THR A CA 1
ATOM 936 C C . THR A 1 115 ? 41.188 -1.660 -65.276 1.00 61.12 115 THR A C 1
ATOM 938 O O . THR A 1 115 ? 41.743 -2.630 -65.790 1.00 61.12 115 THR A O 1
ATOM 941 N N . HIS A 1 116 ? 41.178 -0.460 -65.865 1.00 62.66 116 HIS A N 1
ATOM 942 C CA . HIS A 1 116 ? 41.868 -0.233 -67.128 1.00 62.66 116 HIS A CA 1
ATOM 943 C C . HIS A 1 116 ? 43.382 -0.363 -66.927 1.00 62.66 116 HIS A C 1
ATOM 945 O O . HIS A 1 116 ? 43.967 0.319 -66.086 1.00 62.66 116 HIS A O 1
ATOM 951 N N . ALA A 1 117 ? 44.021 -1.219 -67.730 1.00 63.31 117 ALA A N 1
ATOM 952 C CA . ALA A 1 117 ? 45.472 -1.393 -67.771 1.00 63.31 117 ALA A CA 1
ATOM 953 C C . ALA A 1 117 ? 46.278 -0.070 -67.750 1.00 63.31 117 ALA A C 1
ATOM 955 O O . ALA A 1 117 ? 47.226 -0.005 -66.967 1.00 63.31 117 ALA A O 1
ATOM 956 N N . PRO A 1 118 ? 45.903 1.001 -68.491 1.00 62.00 118 PRO A N 1
ATOM 957 C CA . PRO A 1 118 ? 46.624 2.278 -68.429 1.00 62.00 118 PRO A CA 1
ATOM 958 C C . PRO A 1 118 ? 46.564 2.974 -67.061 1.00 62.00 118 PRO A C 1
ATOM 960 O O . PRO A 1 118 ? 47.512 3.656 -66.691 1.00 62.00 118 PRO A O 1
ATOM 963 N N . ASN A 1 119 ? 45.509 2.765 -66.266 1.00 60.16 119 ASN A N 1
ATOM 964 C CA . ASN A 1 119 ? 45.378 3.381 -64.939 1.00 60.16 119 ASN A CA 1
ATOM 965 C C . ASN A 1 119 ? 46.227 2.684 -63.862 1.00 60.16 119 ASN A C 1
ATOM 967 O O . ASN A 1 119 ? 46.453 3.253 -62.796 1.00 60.16 119 ASN A O 1
ATOM 971 N N . ASN A 1 120 ? 46.731 1.477 -64.146 1.00 60.50 120 ASN A N 1
ATOM 972 C CA . ASN A 1 120 ? 47.644 0.734 -63.273 1.00 60.50 120 ASN A CA 1
ATOM 973 C C . ASN A 1 120 ? 49.128 0.981 -63.611 1.00 60.50 120 ASN A C 1
ATOM 975 O O . ASN A 1 120 ? 50.012 0.420 -62.961 1.00 60.50 120 ASN A O 1
ATOM 979 N N . LEU A 1 121 ? 49.420 1.829 -64.603 1.00 62.72 121 LEU A N 1
ATOM 980 C CA . LEU A 1 121 ? 50.775 2.241 -64.959 1.00 62.72 121 LEU A CA 1
ATOM 981 C C . LEU A 1 121 ? 51.116 3.548 -64.233 1.00 62.72 121 LEU A C 1
ATOM 983 O O . LEU A 1 121 ? 50.711 4.637 -64.622 1.00 62.72 121 LEU A O 1
ATOM 987 N N . CYS A 1 122 ? 51.899 3.453 -63.159 1.00 56.00 122 CYS A N 1
ATOM 988 C CA . CYS A 1 122 ? 52.309 4.602 -62.340 1.00 56.00 122 CYS A CA 1
ATOM 989 C C . CYS A 1 122 ? 53.406 5.478 -62.996 1.00 56.00 122 CYS A C 1
ATOM 991 O O . CYS A 1 122 ? 54.240 6.036 -62.286 1.00 56.00 122 CYS A O 1
ATOM 993 N N . LYS A 1 123 ? 53.497 5.554 -64.333 1.00 55.94 123 LYS A N 1
ATOM 994 C CA . LYS A 1 123 ? 54.699 6.113 -64.986 1.00 55.94 123 LYS A CA 1
ATOM 995 C C . LYS A 1 123 ? 54.526 7.231 -66.009 1.00 55.94 123 LYS A C 1
ATOM 997 O O . LYS A 1 123 ? 55.547 7.816 -66.346 1.00 55.94 123 LYS A O 1
ATOM 1002 N N . ASP A 1 124 ? 53.315 7.649 -66.363 1.00 54.78 124 ASP A N 1
ATOM 1003 C CA . ASP A 1 124 ? 53.151 8.819 -67.236 1.00 54.78 124 ASP A CA 1
ATOM 1004 C C . ASP A 1 124 ? 52.600 10.015 -66.455 1.00 54.78 124 ASP A C 1
ATOM 1006 O O . ASP A 1 124 ? 51.409 10.127 -66.161 1.00 54.78 124 ASP A O 1
ATOM 1010 N N . LEU A 1 125 ? 53.507 10.921 -66.082 1.00 56.38 125 LEU A N 1
ATOM 1011 C CA . LEU A 1 125 ? 53.177 12.192 -65.431 1.00 56.38 125 LEU A CA 1
ATOM 1012 C C . LEU A 1 125 ? 52.357 13.122 -66.340 1.00 56.38 125 LEU A C 1
ATOM 1014 O O . LEU A 1 125 ? 51.584 13.928 -65.824 1.00 56.38 125 LEU A O 1
ATOM 1018 N N . GLU A 1 126 ? 52.477 12.993 -67.664 1.00 57.53 126 GLU A N 1
ATOM 1019 C CA . GLU A 1 126 ? 51.788 13.865 -68.627 1.00 57.53 126 GLU A CA 1
ATOM 1020 C C . GLU A 1 126 ? 50.271 13.631 -68.672 1.00 57.53 126 GLU A C 1
ATOM 1022 O O . GLU A 1 126 ? 49.495 14.575 -68.813 1.00 57.53 126 GLU A O 1
ATOM 1027 N N . LEU A 1 127 ? 49.815 12.398 -68.439 1.00 53.88 127 LEU A N 1
ATOM 1028 C CA . LEU A 1 127 ? 48.389 12.056 -68.489 1.00 53.88 127 LEU A CA 1
ATOM 1029 C C . LEU A 1 127 ? 47.601 12.550 -67.264 1.00 53.88 127 LEU A C 1
ATOM 1031 O O . LEU A 1 127 ? 46.376 12.621 -67.315 1.00 53.88 127 LEU A O 1
ATOM 1035 N N . LYS A 1 128 ? 48.266 12.951 -66.168 1.00 55.16 128 LYS A N 1
ATOM 1036 C CA . LYS A 1 128 ? 47.590 13.545 -64.995 1.00 55.16 128 LYS A CA 1
ATOM 1037 C C . LYS A 1 128 ? 47.060 14.957 -65.258 1.00 55.16 128 LYS A C 1
ATOM 1039 O O . LYS A 1 128 ? 46.148 15.394 -64.556 1.00 55.16 128 LYS A O 1
ATOM 1044 N N . ALA A 1 129 ? 47.619 15.668 -66.238 1.00 55.75 129 ALA A N 1
ATOM 1045 C CA . ALA A 1 129 ? 47.200 17.024 -66.593 1.00 55.75 129 ALA A CA 1
ATOM 1046 C C . ALA A 1 129 ? 45.927 17.049 -67.458 1.00 55.75 129 ALA A C 1
ATOM 1048 O O . ALA A 1 129 ? 45.284 18.091 -67.598 1.00 55.75 129 ALA A O 1
ATOM 1049 N N . HIS A 1 130 ? 45.539 15.912 -68.034 1.00 56.03 130 HIS A N 1
ATOM 1050 C CA . HIS A 1 130 ? 44.398 15.804 -68.930 1.00 56.03 130 HIS A CA 1
ATOM 1051 C C . HIS A 1 130 ? 43.330 14.908 -68.298 1.00 56.03 130 HIS A C 1
ATOM 1053 O O . HIS A 1 130 ? 43.520 13.711 -68.097 1.00 56.03 130 HIS A O 1
ATOM 1059 N N . ARG A 1 131 ? 42.175 15.493 -67.953 1.00 49.22 131 ARG A N 1
ATOM 1060 C CA . ARG A 1 131 ? 41.006 14.721 -67.510 1.00 49.22 131 ARG A CA 1
ATOM 1061 C C . ARG A 1 131 ? 40.406 14.002 -68.716 1.00 49.22 131 ARG A C 1
ATOM 1063 O O . ARG A 1 131 ? 39.496 14.521 -69.354 1.00 49.22 131 ARG A O 1
ATOM 1070 N N . TYR A 1 132 ? 40.887 12.803 -69.014 1.00 54.34 132 TYR A N 1
ATOM 1071 C CA . TYR A 1 132 ? 40.199 11.914 -69.943 1.00 54.34 132 TYR A CA 1
ATOM 1072 C C . TYR A 1 132 ? 39.018 11.270 -69.213 1.00 54.34 132 TYR A C 1
ATOM 1074 O O . TYR A 1 132 ? 39.173 10.292 -68.483 1.00 54.34 132 TYR A O 1
ATOM 1082 N N . LEU A 1 133 ? 37.823 11.841 -69.376 1.00 55.50 133 LEU A N 1
ATOM 1083 C CA . LEU A 1 133 ? 36.585 11.127 -69.070 1.00 55.50 133 LEU A CA 1
ATOM 1084 C C . LEU A 1 133 ? 36.419 10.033 -70.128 1.00 55.50 133 LEU A C 1
ATOM 1086 O O . LEU A 1 133 ? 35.826 10.259 -71.177 1.00 55.50 133 LEU A O 1
ATOM 1090 N N . GLN A 1 134 ? 36.991 8.858 -69.871 1.00 56.69 134 GLN A N 1
ATOM 1091 C CA . GLN A 1 134 ? 36.721 7.677 -70.681 1.00 56.69 134 GLN A CA 1
ATOM 1092 C C . GLN A 1 134 ? 35.333 7.164 -70.300 1.00 56.69 134 GLN A C 1
ATOM 1094 O O . GLN A 1 134 ? 35.152 6.464 -69.304 1.00 56.69 134 GLN A O 1
ATOM 1099 N N . VAL A 1 135 ? 34.330 7.598 -71.063 1.00 55.50 135 VAL A N 1
ATOM 1100 C CA . VAL A 1 135 ? 33.022 6.943 -71.088 1.00 55.50 135 VAL A CA 1
ATOM 1101 C C . VAL A 1 135 ? 33.264 5.537 -71.645 1.00 55.50 135 VAL A C 1
ATOM 1103 O O . VAL A 1 135 ? 34.019 5.412 -72.609 1.00 55.50 135 VAL A O 1
ATOM 1106 N N . PRO A 1 136 ? 32.697 4.467 -71.063 1.00 51.91 136 PRO A N 1
ATOM 1107 C CA . PRO A 1 136 ? 32.782 3.153 -71.684 1.00 51.91 136 PRO A CA 1
ATOM 1108 C C . PRO A 1 136 ? 32.210 3.281 -73.096 1.00 51.91 136 PRO A C 1
ATOM 1110 O O . PRO A 1 136 ? 31.069 3.709 -73.217 1.00 51.91 136 PRO A O 1
ATOM 1113 N N . ASP A 1 137 ? 32.948 2.958 -74.154 1.00 47.47 137 ASP A N 1
ATOM 1114 C CA . ASP A 1 137 ? 32.368 2.973 -75.498 1.00 47.47 137 ASP A CA 1
ATOM 1115 C C . ASP A 1 137 ? 31.256 1.922 -75.546 1.00 47.47 137 ASP A C 1
ATOM 1117 O O . ASP A 1 137 ? 31.492 0.711 -75.559 1.00 47.47 137 ASP A O 1
ATOM 1121 N N . HIS A 1 138 ? 30.007 2.379 -75.487 1.00 49.66 138 HIS A N 1
ATOM 1122 C CA . HIS A 1 138 ? 28.860 1.516 -75.695 1.00 49.66 138 HIS A CA 1
ATOM 1123 C C . HIS A 1 138 ? 28.833 1.250 -77.196 1.00 49.66 138 HIS A C 1
ATOM 1125 O O . HIS A 1 138 ? 28.447 2.116 -77.979 1.00 49.66 138 HIS A O 1
ATOM 1131 N N . GLY A 1 139 ? 29.261 0.060 -77.614 1.00 43.06 139 GLY A N 1
ATOM 1132 C CA . GLY A 1 139 ? 28.974 -0.421 -78.957 1.00 43.06 139 GLY A CA 1
ATOM 1133 C C . GLY A 1 139 ? 27.460 -0.506 -79.125 1.00 43.06 139 GLY A C 1
ATOM 1134 O O . GLY A 1 139 ? 26.843 -1.476 -78.688 1.00 43.06 139 GLY A O 1
ATOM 1135 N N . VAL A 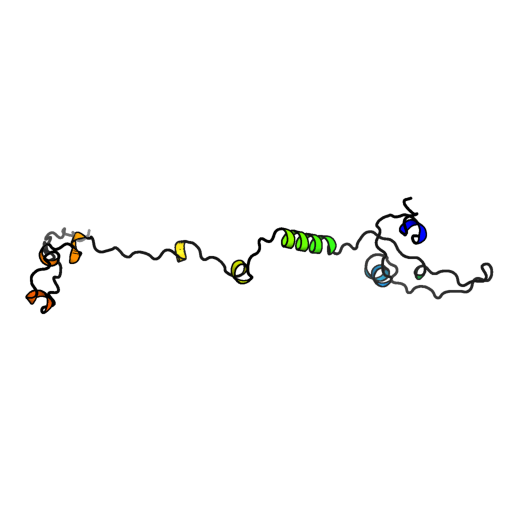1 140 ? 26.853 0.519 -79.725 1.00 41.19 140 VAL A N 1
ATOM 1136 C CA . VAL A 1 140 ? 25.450 0.493 -80.138 1.00 41.19 140 VAL A CA 1
ATOM 1137 C C . VAL A 1 140 ? 25.336 -0.553 -81.243 1.00 41.19 140 VAL A C 1
ATOM 1139 O O . VAL A 1 140 ? 25.573 -0.277 -82.416 1.00 41.19 140 VAL A O 1
ATOM 1142 N N . LYS A 1 141 ? 24.993 -1.789 -80.875 1.00 40.03 141 LYS A N 1
ATOM 1143 C CA . LYS A 1 141 ? 24.422 -2.737 -81.829 1.00 40.03 141 LYS A CA 1
ATOM 1144 C C . LYS A 1 141 ? 22.984 -2.295 -82.051 1.00 40.03 141 LYS A C 1
ATOM 1146 O O . LYS A 1 141 ? 22.134 -2.495 -81.187 1.00 40.03 141 LYS A O 1
ATOM 1151 N N . ILE A 1 142 ? 22.735 -1.646 -83.184 1.00 42.56 142 ILE A N 1
ATOM 1152 C CA . ILE A 1 142 ? 21.382 -1.411 -83.679 1.00 42.56 142 ILE A CA 1
ATOM 1153 C C . ILE A 1 142 ? 20.785 -2.799 -83.922 1.00 42.56 142 ILE A C 1
ATOM 1155 O O . ILE A 1 142 ? 21.160 -3.480 -84.871 1.00 42.56 142 ILE A O 1
ATOM 1159 N N . ILE A 1 143 ? 19.906 -3.247 -83.028 1.00 44.75 143 ILE A N 1
ATOM 1160 C CA . ILE A 1 143 ? 19.035 -4.386 -83.301 1.00 44.75 143 ILE A CA 1
ATOM 1161 C C . ILE A 1 143 ? 17.908 -3.820 -84.161 1.00 44.75 143 ILE A C 1
ATOM 1163 O O . ILE A 1 143 ? 16.909 -3.310 -83.659 1.00 44.75 143 ILE A O 1
ATOM 1167 N N . THR A 1 144 ? 18.110 -3.830 -85.476 1.00 49.00 144 THR A N 1
ATOM 1168 C CA . THR A 1 144 ? 16.985 -3.937 -86.401 1.00 49.00 144 THR A CA 1
ATOM 1169 C C . THR A 1 144 ? 16.326 -5.275 -86.110 1.00 49.00 144 THR A C 1
ATOM 1171 O O . THR A 1 144 ? 17.030 -6.274 -86.143 1.00 49.00 144 THR A O 1
ATOM 1174 N N . GLU A 1 145 ? 15.053 -5.264 -85.719 1.00 40.91 145 GLU A N 1
ATOM 1175 C CA . GLU A 1 145 ? 13.945 -6.112 -86.198 1.00 40.91 145 GLU A CA 1
ATOM 1176 C C . GLU A 1 145 ? 12.756 -5.859 -85.251 1.00 40.91 145 GLU A C 1
ATOM 1178 O O . GLU A 1 145 ? 12.666 -6.399 -84.150 1.00 40.91 145 GLU A O 1
ATOM 1183 N N . VAL A 1 146 ? 11.870 -4.950 -85.663 1.00 50.44 146 VAL A N 1
ATOM 1184 C CA . VAL A 1 146 ? 10.548 -4.758 -85.054 1.00 50.44 146 VAL A CA 1
ATOM 1185 C C . VAL A 1 146 ? 9.625 -5.799 -85.692 1.00 50.44 146 VAL A C 1
ATOM 1187 O O . VAL A 1 146 ? 9.482 -5.764 -86.915 1.00 50.44 146 VAL A O 1
ATOM 1190 N N . PRO A 1 147 ? 8.994 -6.718 -84.940 1.00 47.72 147 PRO A N 1
ATOM 1191 C CA . PRO A 1 147 ? 7.989 -7.591 -85.522 1.00 47.72 147 PRO A CA 1
ATOM 1192 C C . PRO A 1 147 ? 6.726 -6.787 -85.856 1.00 47.72 147 PRO A C 1
ATOM 1194 O O . PRO A 1 147 ? 6.224 -6.002 -85.049 1.00 47.72 147 PRO A O 1
ATOM 1197 N N . LEU A 1 148 ? 6.259 -6.996 -87.086 1.00 49.75 148 LEU A N 1
ATOM 1198 C CA . LEU A 1 148 ? 5.045 -6.462 -87.690 1.00 49.75 148 LEU A CA 1
ATOM 1199 C C . LEU A 1 148 ? 3.830 -6.758 -86.789 1.00 49.75 148 LEU A C 1
ATOM 1201 O O . LEU A 1 148 ? 3.533 -7.915 -86.499 1.00 49.75 148 LEU A O 1
ATOM 1205 N N . ILE A 1 149 ? 3.148 -5.710 -86.328 1.00 50.53 149 ILE A N 1
ATOM 1206 C CA . ILE A 1 149 ? 1.823 -5.816 -85.709 1.00 50.53 149 ILE A CA 1
ATOM 1207 C C . ILE A 1 149 ? 0.817 -5.757 -86.857 1.00 50.53 149 ILE A C 1
ATOM 1209 O O . ILE A 1 149 ? 0.658 -4.705 -87.479 1.00 50.53 149 ILE A O 1
ATOM 1213 N N . ASP A 1 150 ? 0.161 -6.879 -87.142 1.00 52.47 150 ASP A N 1
ATOM 1214 C CA . ASP A 1 150 ? -0.949 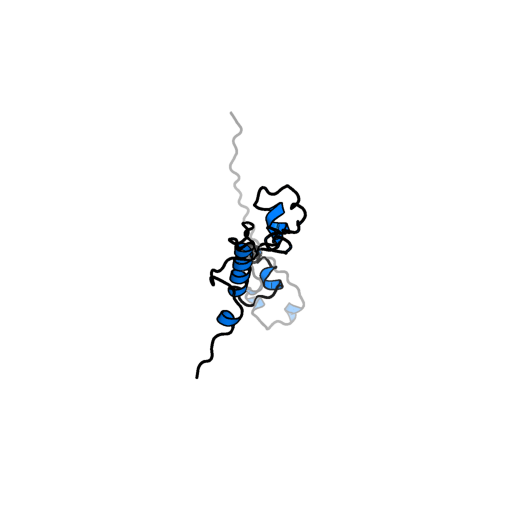-6.924 -88.091 1.00 52.47 150 ASP A CA 1
ATOM 1215 C C . ASP A 1 150 ? -2.162 -6.162 -87.519 1.00 52.47 150 ASP A C 1
ATOM 1217 O O . ASP A 1 150 ? -2.546 -6.385 -86.363 1.00 52.47 150 ASP A O 1
ATOM 1221 N N . PRO A 1 151 ? -2.795 -5.259 -88.288 1.00 56.38 151 PRO A N 1
ATOM 1222 C CA . PRO A 1 151 ? -4.015 -4.598 -87.858 1.00 56.38 151 PRO A CA 1
ATOM 1223 C C . PRO A 1 151 ? -5.243 -5.496 -88.093 1.00 56.38 151 PRO A C 1
ATOM 1225 O O . PRO A 1 151 ? -5.571 -5.832 -89.224 1.00 56.38 151 PRO A O 1
ATOM 1228 N N . ALA A 1 152 ? -5.903 -5.836 -86.984 1.00 47.75 152 ALA A N 1
ATOM 1229 C CA . ALA A 1 152 ? -7.336 -6.081 -86.776 1.00 47.75 152 ALA A CA 1
ATOM 1230 C C . ALA A 1 152 ? -8.211 -6.638 -87.927 1.00 47.75 152 ALA A C 1
ATOM 1232 O O . ALA A 1 152 ? -8.516 -5.924 -88.880 1.00 47.75 152 ALA A O 1
ATOM 1233 N N . CYS A 1 153 ? -8.784 -7.825 -87.687 1.00 41.12 153 CYS A N 1
ATOM 1234 C CA . CYS A 1 153 ? -10.220 -8.128 -87.798 1.00 41.12 153 CYS A CA 1
ATOM 1235 C C . CYS A 1 153 ? -10.567 -9.332 -86.912 1.00 41.12 153 CYS A C 1
ATOM 1237 O O . CYS A 1 153 ? -9.803 -10.321 -86.947 1.00 41.12 153 CYS A O 1
#

Secondary structure (DSSP, 8-state):
-PPPPTHHHH--S----PEEEPHHHHHHHT----SPPPPP-EETTTTEEPPPGGGSPEEEPPPTT-HHHHHHHHHHHHHT--S--HHHHH--PPPHHHH---------GGG-GGGSGGGG-TT-SGGGGS---------------PPP-----

pLDDT: mean 72.47, std 14.72, range [40.03, 94.56]

Sequence (153 aa):
MEGLPRHLLLTDGELNSKNLVSQYDDHFLRHGNCALPPLRHWDRQTQGWIPERSDYPIREPPTNFGLLQETSKKWRAKMSDDLKSVYADSYRLPPRSAMTFPRFAVAPRILSSTTHAPNNLCKDLELKAHRYLQVPDHGVKIITEVPLIDPAC

Foldseek 3Di:
DDDDDVCVVPDDDDPPPFDFDDPVCCCPPDDPPVDDFDDWDQDPVVRGTDDTPNNDGDTHHDDPPCPVVVVVVVVVVVVPDDPDDPCRVPDDDDPVVVVDDDPDDDDPCVQPPCPDPVNPDPPDPPCVVDPPPPDPPPPPPPPPDDDDDDDDD